Protein AF-B9ET99-F1 (afdb_monomer_lite)

Foldseek 3Di:
DDDDDDDDDDDDDDDDDDDDDDDDDDDDDDDDDDDDDDDPPPDPPPCPPPPPVPDDDLPQPPVPDPVSPSDPVVVVVVCVVVVVVVVVVCVVCVPDPDDPPNPDPDD

Sequence (107 aa):
MATVSAAAATSVVARAVLAGPLGLPQMRARRSERGAGASLLAMAATAAPAMALVDERMSTEGTGLSLGLSNNLLGWILLGVFGLIWSLYTIYTSDLEEDEESGGLSL

InterPro domains:
  IPR009806 Photosystem II PsbW, class 2 [PF07123] (29-107)
  IPR009806 Photosystem II PsbW, class 2 [PTHR34552] (1-107)

Secondary structure (DSSP, 8-state):
--------------PPP----------------------SSSSSSS-------SS-----TTS--TTS--SHHHHHHHHHHHHHHHHHHHHHHTT----TTTTS---

Radius of gyration: 34.85 Å; chains: 1; bounding box: 58×62×95 Å

pLDDT: mean 70.31, std 21.99, range [37.91, 98.44]

Structure (mmCIF, N/CA/C/O backbone):
data_AF-B9ET99-F1
#
_entry.id   AF-B9ET99-F1
#
loop_
_atom_site.group_PDB
_atom_site.id
_atom_site.type_symbol
_atom_site.label_atom_id
_atom_site.label_alt_id
_atom_site.label_comp_id
_atom_site.label_asym_id
_atom_site.label_entity_id
_atom_site.label_seq_id
_atom_site.pdbx_PDB_ins_code
_atom_site.Cartn_x
_atom_site.Cartn_y
_atom_site.Cartn_z
_atom_site.occupancy
_atom_site.B_iso_or_equiv
_atom_site.auth_seq_id
_atom_site.auth_comp_id
_atom_site.auth_asym_id
_atom_site.auth_atom_id
_atom_site.pdbx_PDB_model_num
ATOM 1 N N . MET A 1 1 ? 24.031 -36.444 12.826 1.00 43.78 1 MET A N 1
ATOM 2 C CA . MET A 1 1 ? 24.641 -35.887 14.053 1.00 43.78 1 MET A CA 1
ATOM 3 C C . MET A 1 1 ? 23.670 -34.855 14.612 1.00 43.78 1 MET A C 1
ATOM 5 O O . MET A 1 1 ? 23.107 -34.109 13.825 1.00 43.78 1 MET A O 1
ATOM 9 N N . ALA A 1 2 ? 23.358 -34.949 15.903 1.00 39.81 2 ALA A N 1
ATOM 10 C CA . ALA A 1 2 ? 22.132 -34.458 16.536 1.00 39.81 2 ALA A CA 1
ATOM 11 C C . ALA A 1 2 ? 22.019 -32.927 16.726 1.00 39.81 2 ALA A C 1
ATOM 13 O O . ALA A 1 2 ? 23.005 -32.200 16.735 1.00 39.81 2 ALA A O 1
ATOM 14 N N . THR A 1 3 ? 20.762 -32.511 16.890 1.00 57.69 3 THR A N 1
ATOM 15 C CA . THR A 1 3 ? 20.167 -31.204 17.234 1.00 57.69 3 THR A CA 1
ATOM 16 C C . THR A 1 3 ? 20.592 -30.621 18.592 1.00 57.69 3 THR A C 1
ATOM 18 O O . THR A 1 3 ? 21.038 -31.398 19.429 1.00 57.69 3 THR A O 1
ATOM 21 N N . VAL A 1 4 ? 20.313 -29.315 18.818 1.00 48.75 4 VAL A N 1
ATOM 22 C CA . VAL A 1 4 ? 19.882 -28.595 20.070 1.00 48.75 4 VAL A CA 1
ATOM 23 C C . VAL A 1 4 ? 20.359 -27.121 19.948 1.00 48.75 4 VAL A C 1
ATOM 25 O O . VAL A 1 4 ? 21.549 -26.894 19.789 1.00 48.75 4 VAL A O 1
ATOM 28 N N . SER A 1 5 ? 19.533 -26.084 19.726 1.00 45.53 5 SER A N 1
ATOM 29 C CA . SER A 1 5 ? 18.486 -25.421 20.545 1.00 45.53 5 SER A CA 1
ATOM 30 C C . SER A 1 5 ? 18.963 -24.804 21.873 1.00 45.53 5 SER A C 1
ATOM 32 O O . SER A 1 5 ? 19.433 -25.531 22.736 1.00 45.53 5 SER A O 1
ATOM 34 N N . ALA A 1 6 ? 18.763 -23.487 22.051 1.00 44.19 6 ALA A N 1
ATOM 35 C CA . ALA A 1 6 ? 18.093 -22.849 23.205 1.00 44.19 6 ALA A CA 1
ATOM 36 C C . ALA A 1 6 ? 18.613 -21.425 23.494 1.00 44.19 6 ALA A C 1
ATOM 38 O O . ALA A 1 6 ? 19.805 -21.184 23.667 1.00 44.19 6 ALA A O 1
ATOM 39 N N . ALA A 1 7 ? 17.658 -20.498 23.587 1.00 43.66 7 ALA A N 1
ATOM 40 C CA . ALA A 1 7 ? 17.805 -19.124 24.041 1.00 43.66 7 ALA A CA 1
ATOM 41 C C . ALA A 1 7 ? 18.218 -19.052 25.523 1.00 43.66 7 ALA A C 1
ATOM 43 O O . ALA A 1 7 ? 17.613 -19.705 26.372 1.00 43.66 7 ALA A O 1
ATOM 44 N N . ALA A 1 8 ? 19.207 -18.215 25.841 1.00 40.66 8 ALA A N 1
ATOM 45 C CA . ALA A 1 8 ? 19.615 -17.930 27.212 1.00 40.66 8 ALA A CA 1
ATOM 46 C C . ALA A 1 8 ? 19.032 -16.581 27.662 1.00 40.66 8 ALA A C 1
ATOM 48 O O . ALA A 1 8 ? 19.544 -15.518 27.320 1.00 40.66 8 ALA A O 1
ATOM 49 N N . ALA A 1 9 ? 17.944 -16.643 28.430 1.00 38.97 9 ALA A N 1
ATOM 50 C CA . ALA A 1 9 ? 17.469 -15.550 29.267 1.00 38.97 9 ALA A CA 1
ATOM 51 C C . ALA A 1 9 ? 18.185 -15.642 30.623 1.00 38.97 9 ALA A C 1
ATOM 53 O O . ALA A 1 9 ? 17.994 -16.603 31.367 1.00 38.97 9 ALA A O 1
ATOM 54 N N . THR A 1 10 ? 19.026 -14.664 30.948 1.00 52.84 10 THR A N 1
ATOM 55 C CA . THR A 1 10 ? 19.772 -14.620 32.212 1.00 52.84 10 THR A CA 1
ATOM 56 C C . THR A 1 10 ? 19.092 -13.657 33.180 1.00 52.84 10 THR A C 1
ATOM 58 O O . THR A 1 10 ? 19.251 -12.443 33.093 1.00 52.84 10 THR A O 1
ATOM 61 N N . SER A 1 11 ? 18.328 -14.196 34.132 1.00 45.91 11 SER A N 1
ATOM 62 C CA . SER A 1 11 ? 17.857 -13.456 35.305 1.00 45.91 11 SER A CA 1
ATOM 63 C C . SER A 1 11 ? 18.960 -13.424 36.366 1.00 45.91 11 SER A C 1
ATOM 65 O O . SER A 1 11 ? 19.305 -14.458 36.943 1.00 45.91 11 SER A O 1
ATOM 67 N N . VAL A 1 12 ? 19.515 -12.242 36.632 1.00 37.97 12 VAL A N 1
ATOM 68 C CA . VAL A 1 12 ? 20.505 -12.022 37.695 1.00 37.97 12 VAL A CA 1
ATOM 69 C C . VAL A 1 12 ? 19.782 -11.918 39.039 1.00 37.97 12 VAL A C 1
ATOM 71 O O . VAL A 1 12 ? 19.163 -10.906 39.351 1.00 37.97 12 VAL A O 1
ATOM 74 N N . VAL A 1 13 ? 19.877 -12.973 39.849 1.00 45.81 13 VAL A N 1
ATOM 75 C CA . VAL A 1 13 ? 19.572 -12.945 41.285 1.00 45.81 13 VAL A CA 1
ATOM 76 C C . VAL A 1 13 ? 20.905 -12.972 42.025 1.00 45.81 13 VAL A C 1
ATOM 78 O O . VAL A 1 13 ? 21.536 -14.020 42.137 1.00 45.81 13 VAL A O 1
ATOM 81 N N . ALA A 1 14 ? 21.348 -11.820 42.530 1.00 37.91 14 ALA A N 1
ATOM 82 C CA . ALA A 1 14 ? 22.519 -11.733 43.396 1.00 37.91 14 ALA A CA 1
ATOM 83 C C . ALA A 1 14 ? 22.072 -11.486 44.842 1.00 37.91 14 ALA A C 1
ATOM 85 O O . ALA A 1 14 ? 21.557 -10.426 45.195 1.00 37.91 14 ALA A O 1
ATOM 86 N N . ARG A 1 15 ? 22.247 -12.528 45.661 1.00 45.78 15 ARG A N 1
ATOM 87 C CA . ARG A 1 15 ? 22.004 -12.570 47.107 1.00 45.78 15 ARG A CA 1
ATOM 88 C C . ARG A 1 15 ? 22.866 -11.543 47.842 1.00 45.78 15 ARG A C 1
ATOM 90 O O . ARG A 1 15 ? 24.087 -11.566 47.720 1.00 45.78 15 ARG A O 1
ATOM 97 N N . ALA A 1 16 ? 22.240 -10.761 48.718 1.00 41.75 16 ALA A N 1
ATOM 98 C CA . ALA A 1 16 ? 22.943 -10.056 49.781 1.00 41.75 16 ALA A CA 1
ATOM 99 C C . ALA A 1 16 ? 23.375 -11.058 50.869 1.00 41.75 16 ALA A C 1
ATOM 101 O O . ALA A 1 16 ? 22.551 -11.759 51.462 1.00 41.75 16 ALA A O 1
ATOM 102 N N . VAL A 1 17 ? 24.685 -11.145 51.086 1.00 44.88 17 VAL A N 1
ATOM 103 C CA . VAL A 1 17 ? 25.338 -11.868 52.181 1.00 44.88 17 VAL A CA 1
ATOM 104 C C . VAL A 1 17 ? 25.431 -10.923 53.374 1.00 44.88 17 VAL A C 1
ATOM 106 O O . VAL A 1 17 ? 26.072 -9.884 53.267 1.00 44.88 17 VAL A O 1
ATOM 109 N N . LEU A 1 18 ? 24.845 -11.293 54.514 1.00 51.66 18 LEU A N 1
ATOM 110 C CA . LEU A 1 18 ? 25.188 -10.704 55.809 1.00 51.66 18 LEU A CA 1
ATOM 111 C C . LEU A 1 18 ? 25.399 -11.825 56.833 1.00 51.66 18 LEU A C 1
ATOM 113 O O . LEU A 1 18 ? 24.588 -12.740 56.965 1.00 51.66 18 LEU A O 1
ATOM 117 N N . ALA A 1 19 ? 26.571 -11.756 57.459 1.00 41.91 19 ALA A N 1
ATOM 118 C CA . ALA A 1 19 ? 27.197 -12.739 58.330 1.00 41.91 19 ALA A CA 1
ATOM 119 C C . ALA A 1 19 ? 26.473 -12.924 59.683 1.00 41.91 19 ALA A C 1
ATOM 121 O O . ALA A 1 19 ? 25.719 -12.056 60.114 1.00 41.91 19 ALA A O 1
ATOM 122 N N . GLY A 1 20 ? 26.706 -14.078 60.327 1.00 46.44 20 GLY A N 1
ATOM 123 C CA . GLY A 1 20 ? 26.105 -14.506 61.608 1.00 46.44 20 GLY A CA 1
ATOM 124 C C . GLY A 1 20 ? 26.551 -13.699 62.849 1.00 46.44 20 GLY A C 1
ATOM 125 O O . GLY A 1 20 ? 27.263 -12.711 62.680 1.00 46.44 20 GLY A O 1
ATOM 126 N N . PRO A 1 21 ? 26.192 -14.104 64.096 1.00 48.25 21 PRO A N 1
ATOM 127 C CA . PRO A 1 21 ? 26.358 -15.484 64.580 1.00 48.25 21 PRO A CA 1
ATOM 128 C C . PRO A 1 21 ? 25.245 -16.041 65.516 1.00 48.25 21 PRO A C 1
ATOM 130 O O . PRO A 1 21 ? 24.366 -15.331 65.984 1.00 48.25 21 PRO A O 1
ATOM 133 N N . LEU A 1 22 ? 25.356 -17.349 65.787 1.00 43.88 22 LEU A N 1
ATOM 134 C CA . LEU A 1 22 ? 24.988 -18.086 67.012 1.00 43.88 22 LEU A CA 1
ATOM 135 C C . LEU A 1 22 ? 23.551 -18.009 67.594 1.00 43.88 22 LEU A C 1
ATOM 137 O O . LEU A 1 22 ? 23.201 -17.091 68.321 1.00 43.88 22 LEU A O 1
ATOM 141 N N . GLY A 1 23 ? 22.824 -19.127 67.459 1.00 42.66 23 GLY A N 1
ATOM 142 C CA . GLY A 1 23 ? 22.049 -19.719 68.562 1.00 42.66 23 GLY A CA 1
ATOM 143 C C . GLY A 1 23 ? 20.631 -19.193 68.844 1.00 42.66 23 GLY A C 1
ATOM 144 O O . GLY A 1 23 ? 20.453 -18.070 69.292 1.00 42.66 23 GLY A O 1
ATOM 145 N N . LEU A 1 24 ? 19.669 -20.129 68.751 1.00 51.62 24 LEU A N 1
ATOM 146 C CA . LEU A 1 24 ? 18.295 -20.179 69.305 1.00 51.62 24 LEU A CA 1
ATOM 147 C C . LEU A 1 24 ? 17.142 -20.019 68.282 1.00 51.62 24 LEU A C 1
ATOM 149 O O . LEU A 1 24 ? 17.051 -19.002 67.594 1.00 51.62 24 LEU A O 1
ATOM 153 N N . PRO A 1 25 ? 16.214 -21.001 68.191 1.00 43.38 25 PRO A N 1
ATOM 154 C CA . PRO A 1 25 ? 15.041 -20.917 67.328 1.00 43.38 25 PRO A CA 1
ATOM 155 C C . PRO A 1 25 ? 13.974 -20.029 67.984 1.00 43.38 25 PRO A C 1
ATOM 157 O O . PRO A 1 25 ? 13.319 -20.434 68.940 1.00 43.38 25 PRO A O 1
ATOM 160 N N . GLN A 1 26 ? 13.784 -18.814 67.468 1.00 47.97 26 GLN A N 1
ATOM 161 C CA . GLN A 1 26 ? 12.713 -17.918 67.909 1.00 47.97 26 GLN A CA 1
ATOM 162 C C . GLN A 1 26 ? 11.495 -18.058 66.991 1.00 47.97 26 GLN A C 1
ATOM 164 O O . GLN A 1 26 ? 11.540 -17.716 65.807 1.00 47.97 26 GLN A O 1
ATOM 169 N N . MET A 1 27 ? 10.406 -18.582 67.563 1.00 43.25 27 MET A N 1
ATOM 170 C CA . MET A 1 27 ? 9.057 -18.624 66.994 1.00 43.25 27 MET A CA 1
ATOM 171 C C . MET A 1 27 ? 8.716 -17.322 66.256 1.00 43.25 27 MET A C 1
ATOM 173 O O . MET A 1 27 ? 8.600 -16.265 66.876 1.00 43.25 27 MET A O 1
ATOM 177 N N . ARG A 1 28 ? 8.463 -17.394 64.943 1.00 46.25 28 ARG A N 1
ATOM 178 C CA . ARG A 1 28 ? 7.853 -16.283 64.204 1.00 46.25 28 ARG A CA 1
ATOM 179 C C . ARG A 1 28 ? 6.369 -16.558 64.021 1.00 46.25 28 ARG A C 1
ATOM 181 O O . ARG A 1 28 ? 5.964 -17.384 63.207 1.00 46.25 28 ARG A O 1
ATOM 188 N N . ALA A 1 29 ? 5.586 -15.854 64.832 1.00 42.78 29 ALA A N 1
ATOM 189 C CA . ALA A 1 29 ? 4.138 -15.780 64.784 1.00 42.78 29 ALA A CA 1
ATOM 190 C C . ALA A 1 29 ? 3.640 -15.624 63.339 1.00 42.78 29 ALA A C 1
ATOM 192 O O . ALA A 1 29 ? 3.978 -14.666 62.637 1.00 42.78 29 ALA A O 1
ATOM 193 N N . ARG A 1 30 ? 2.818 -16.577 62.897 1.00 47.94 30 ARG A N 1
ATOM 194 C CA . ARG A 1 30 ? 2.096 -16.502 61.630 1.00 47.94 30 ARG A CA 1
ATOM 195 C C . ARG A 1 30 ? 0.998 -15.452 61.809 1.00 47.94 30 ARG A C 1
ATOM 197 O O . ARG A 1 30 ? -0.031 -15.726 62.420 1.00 47.94 30 ARG A O 1
ATOM 204 N N . ARG A 1 31 ? 1.234 -14.230 61.328 1.00 48.19 31 ARG A N 1
ATOM 205 C CA . ARG A 1 31 ? 0.194 -13.200 61.234 1.00 48.19 31 ARG A CA 1
ATOM 206 C C . ARG A 1 31 ? -0.906 -13.726 60.310 1.00 48.19 31 ARG A C 1
ATOM 208 O O . ARG A 1 31 ? -0.699 -13.905 59.114 1.00 48.19 31 ARG A O 1
ATOM 215 N N . SER A 1 32 ? -2.044 -14.034 60.916 1.00 51.34 32 SER A N 1
ATOM 216 C CA . SER A 1 32 ? -3.321 -14.264 60.256 1.00 51.34 32 SER A CA 1
ATOM 217 C C . SER A 1 32 ? -3.909 -12.906 59.900 1.00 51.34 32 SER A C 1
ATOM 219 O O . SER A 1 32 ? -4.328 -12.188 60.804 1.00 51.34 32 SER A O 1
ATOM 221 N N . GLU A 1 33 ? -4.014 -12.588 58.614 1.00 49.16 33 GLU A N 1
ATOM 222 C CA . GLU A 1 33 ? -4.974 -11.589 58.148 1.00 49.16 33 GLU A CA 1
ATOM 223 C C . GLU A 1 33 ? -5.958 -12.271 57.198 1.00 49.16 33 GLU A C 1
ATOM 225 O O . GLU A 1 33 ? -5.611 -12.865 56.178 1.00 49.16 33 GLU A O 1
ATOM 230 N N . ARG A 1 34 ? -7.198 -12.289 57.685 1.00 43.66 34 ARG A N 1
ATOM 231 C CA . ARG A 1 34 ? -8.397 -12.843 57.079 1.00 43.66 34 ARG A CA 1
ATOM 232 C C . ARG A 1 34 ? -8.831 -11.951 55.918 1.00 43.66 34 ARG A C 1
ATOM 234 O O . ARG A 1 34 ? -8.760 -10.737 56.027 1.00 43.66 34 ARG A O 1
ATOM 241 N N . GLY A 1 35 ? -9.373 -12.591 54.887 1.00 45.88 35 GLY A N 1
ATOM 242 C CA . GLY A 1 35 ? -10.593 -12.173 54.194 1.00 45.88 35 GLY A CA 1
ATOM 243 C C . GLY A 1 35 ? -10.752 -10.700 53.809 1.00 45.88 35 GLY A C 1
ATOM 244 O O . GLY A 1 35 ? -11.302 -9.913 54.567 1.00 45.88 35 GLY A O 1
ATOM 245 N N . ALA A 1 36 ? -10.471 -10.413 52.545 1.00 49.44 36 ALA A N 1
ATOM 246 C CA . ALA A 1 36 ? -11.318 -9.567 51.709 1.00 49.44 36 ALA A CA 1
ATOM 247 C C . ALA A 1 36 ? -11.420 -10.327 50.377 1.00 49.44 36 ALA A C 1
ATOM 249 O O . ALA A 1 36 ? -10.491 -10.352 49.583 1.00 49.44 36 ALA A O 1
ATOM 250 N N . GLY A 1 37 ? -12.403 -11.206 50.208 1.00 46.53 37 GLY A N 1
ATOM 251 C CA . GLY A 1 37 ? -13.799 -10.795 50.185 1.00 46.53 37 GLY A CA 1
ATOM 252 C C . GLY A 1 37 ? -14.094 -10.438 48.738 1.00 46.53 37 GLY A C 1
ATOM 253 O O . GLY A 1 37 ? -13.862 -9.318 48.304 1.00 46.53 37 GLY A O 1
ATOM 254 N N . ALA A 1 38 ? -14.481 -11.459 47.985 1.00 53.22 38 ALA A N 1
ATOM 255 C CA . ALA A 1 38 ? -14.889 -11.373 46.600 1.00 53.22 38 ALA A CA 1
ATOM 256 C C . ALA A 1 38 ? -16.033 -10.360 46.436 1.00 53.22 38 ALA A C 1
ATOM 258 O O . ALA A 1 38 ? -17.164 -10.651 46.813 1.00 53.22 38 ALA A O 1
ATOM 259 N N . SER A 1 39 ? -15.753 -9.184 45.870 1.00 56.03 39 SER A N 1
ATOM 260 C CA . SER A 1 39 ? -16.806 -8.220 45.509 1.00 56.03 39 SER A CA 1
ATOM 261 C C . SER A 1 39 ? -16.335 -7.132 44.532 1.00 56.03 39 SER A C 1
ATOM 263 O O . SER A 1 39 ? -16.611 -5.953 44.712 1.00 56.03 39 SER A O 1
ATOM 265 N N . LEU A 1 40 ? -15.674 -7.530 43.437 1.00 53.69 40 LEU A N 1
ATOM 266 C CA . LEU A 1 40 ? -15.551 -6.695 42.222 1.00 53.69 40 LEU A CA 1
ATOM 267 C C . LEU A 1 40 ? -16.312 -7.273 41.013 1.00 53.69 40 LEU A C 1
ATOM 269 O O . LEU A 1 40 ? -16.198 -6.766 39.904 1.00 53.69 40 LEU A O 1
ATOM 273 N N . LEU A 1 41 ? -17.122 -8.319 41.212 1.00 57.09 41 LEU A N 1
ATOM 274 C CA . LEU A 1 41 ? -17.884 -8.981 40.141 1.00 57.09 41 LEU A CA 1
ATOM 275 C C . LEU A 1 41 ? -19.302 -8.416 39.936 1.00 57.09 41 LEU A C 1
ATOM 277 O O . LEU A 1 41 ? -20.099 -9.011 39.219 1.00 57.09 41 LEU A O 1
ATOM 281 N N . ALA A 1 42 ? -19.634 -7.277 40.545 1.00 57.72 42 ALA A N 1
ATOM 282 C CA . ALA A 1 42 ? -21.004 -6.770 40.587 1.00 57.72 42 ALA A CA 1
ATOM 283 C C . ALA A 1 42 ? -21.140 -5.330 40.064 1.00 57.72 42 ALA A C 1
ATOM 285 O O . ALA A 1 42 ? -21.691 -4.503 40.774 1.00 57.72 42 ALA A O 1
ATOM 286 N N . MET A 1 43 ? -20.641 -5.016 38.855 1.00 56.06 43 MET A N 1
ATOM 287 C CA . MET A 1 43 ? -21.217 -3.933 38.017 1.00 56.06 43 MET A CA 1
ATOM 288 C C . MET A 1 43 ? -20.726 -3.907 36.552 1.00 56.06 43 MET A C 1
ATOM 290 O O . MET A 1 43 ? -20.614 -2.843 35.957 1.00 56.06 43 MET A O 1
ATOM 294 N N . ALA A 1 44 ? -20.421 -5.049 35.930 1.00 52.53 44 ALA A N 1
ATOM 295 C CA . ALA A 1 44 ? -20.115 -5.082 34.488 1.00 52.53 44 ALA A CA 1
ATOM 296 C C . ALA A 1 44 ? -21.323 -5.500 33.621 1.00 52.53 44 ALA A C 1
ATOM 298 O O . ALA A 1 44 ? -21.174 -5.732 32.428 1.00 52.53 44 ALA A O 1
ATOM 299 N N . ALA A 1 45 ? -22.516 -5.624 34.217 1.00 57.91 45 ALA A N 1
ATOM 300 C CA . ALA A 1 45 ? -23.690 -6.240 33.589 1.00 57.91 45 ALA A CA 1
ATOM 301 C C . ALA A 1 45 ? -24.897 -5.292 33.411 1.00 57.91 45 ALA A C 1
ATOM 303 O O . ALA A 1 45 ? -26.018 -5.762 33.254 1.00 57.91 45 ALA A O 1
ATOM 304 N N . THR A 1 46 ? -24.707 -3.967 33.450 1.00 55.62 46 THR A N 1
ATOM 305 C CA . THR A 1 46 ? -25.814 -2.984 33.353 1.00 55.62 46 THR A CA 1
ATOM 306 C C . THR A 1 46 ? -25.713 -2.017 32.176 1.00 55.62 46 THR A C 1
ATOM 308 O O . THR A 1 46 ? -26.484 -1.068 32.087 1.00 55.62 46 THR A O 1
ATOM 311 N N . ALA A 1 47 ? -24.830 -2.292 31.222 1.00 56.81 47 ALA A N 1
ATOM 312 C CA . ALA A 1 47 ? -24.838 -1.634 29.922 1.00 56.81 47 ALA A CA 1
ATOM 313 C C . ALA A 1 47 ? -24.750 -2.695 28.825 1.00 56.81 47 ALA A C 1
ATOM 315 O O . ALA A 1 47 ? -23.829 -2.693 28.018 1.00 56.81 47 ALA A O 1
ATOM 316 N N . ALA A 1 48 ? -25.692 -3.642 28.810 1.00 56.62 48 ALA A N 1
ATOM 317 C CA . ALA A 1 48 ? -26.008 -4.273 27.539 1.00 56.62 48 ALA A CA 1
ATOM 318 C C . ALA A 1 48 ? -26.630 -3.156 26.688 1.00 56.62 48 ALA A C 1
ATOM 320 O O . ALA A 1 48 ? -27.709 -2.677 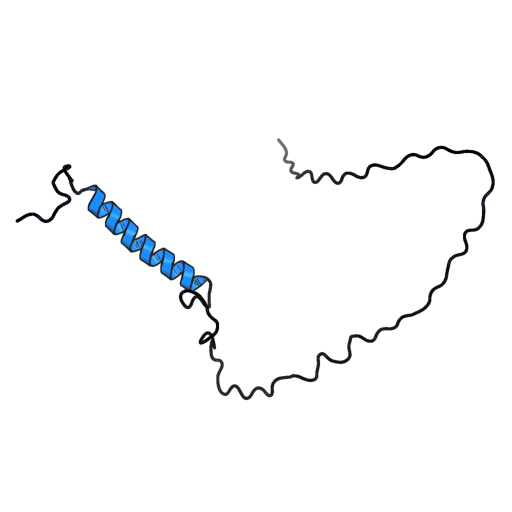27.059 1.00 56.62 48 ALA A O 1
ATOM 321 N N . PRO A 1 49 ? -25.959 -2.656 25.632 1.00 62.28 49 PRO A N 1
ATOM 322 C CA . PRO A 1 49 ? -26.605 -1.714 24.740 1.00 62.28 49 PRO A CA 1
ATOM 323 C C . PRO A 1 49 ? -27.873 -2.408 24.254 1.00 62.28 49 PRO A C 1
ATOM 325 O O . PRO A 1 49 ? -27.825 -3.556 23.809 1.00 62.28 49 PRO A O 1
ATOM 328 N N . ALA A 1 50 ? -29.023 -1.753 24.397 1.00 57.19 50 ALA A N 1
ATOM 329 C CA . ALA A 1 50 ? -30.199 -2.171 23.661 1.00 57.19 50 ALA A CA 1
ATOM 330 C C . ALA A 1 50 ? -29.781 -2.136 22.185 1.00 57.19 50 ALA A C 1
ATOM 332 O O . ALA A 1 50 ? -29.544 -1.056 21.645 1.00 57.19 50 ALA A O 1
ATOM 333 N N . MET A 1 51 ? -29.562 -3.313 21.590 1.00 60.28 51 MET A N 1
ATOM 334 C CA . MET A 1 51 ? -29.089 -3.499 20.218 1.00 60.28 51 MET A CA 1
ATOM 335 C C . MET A 1 51 ? -30.196 -3.049 19.263 1.00 60.28 51 MET A C 1
ATOM 337 O O . MET A 1 51 ? -30.917 -3.849 18.683 1.00 60.28 51 MET A O 1
ATOM 341 N N . ALA A 1 52 ? -30.363 -1.737 19.154 1.00 64.38 52 ALA A N 1
ATOM 342 C CA . ALA A 1 52 ? -31.161 -1.058 18.148 1.00 64.38 52 ALA A CA 1
ATOM 343 C C . ALA A 1 52 ? -30.271 -0.673 16.955 1.00 64.38 52 ALA A C 1
ATOM 345 O O . ALA A 1 52 ? -30.456 0.374 16.336 1.00 64.38 52 ALA A O 1
ATOM 346 N N . LEU A 1 53 ? -29.260 -1.492 16.654 1.00 63.31 53 LEU A N 1
ATOM 347 C CA . LEU A 1 53 ? -28.540 -1.403 15.395 1.00 63.31 53 LEU A CA 1
ATOM 348 C C . LEU A 1 53 ? -29.370 -2.196 14.394 1.00 63.31 53 LEU A C 1
ATOM 350 O O . LEU A 1 53 ? -29.301 -3.418 14.346 1.00 63.31 53 LEU A O 1
ATOM 354 N N . VAL A 1 54 ? -30.233 -1.482 13.669 1.00 77.88 54 VAL A N 1
ATOM 355 C CA . VAL A 1 54 ? -31.021 -2.041 12.559 1.00 77.88 54 VAL A CA 1
ATOM 356 C C . VAL A 1 54 ? -30.102 -2.730 11.540 1.00 77.88 54 VAL A C 1
ATOM 358 O O . VAL A 1 54 ? -30.517 -3.721 10.953 1.00 77.88 54 VAL A O 1
ATOM 361 N N . ASP A 1 55 ? -28.849 -2.267 11.424 1.00 88.50 55 ASP A N 1
ATOM 362 C CA . ASP A 1 55 ? -27.791 -2.867 10.612 1.00 88.50 55 ASP A CA 1
ATOM 363 C C . ASP A 1 55 ? -26.417 -2.797 11.299 1.00 88.50 55 ASP A C 1
ATOM 365 O O . ASP A 1 55 ? -26.098 -1.844 12.022 1.00 88.50 55 ASP A O 1
ATOM 369 N N . GLU A 1 56 ? -25.558 -3.766 10.979 1.00 88.31 56 GLU A N 1
ATOM 370 C CA . GLU A 1 56 ? -24.134 -3.734 11.307 1.00 88.31 56 GLU A CA 1
ATOM 371 C C . GLU A 1 56 ? -23.404 -2.775 10.349 1.00 88.31 56 GLU A C 1
ATOM 373 O O . GLU A 1 56 ? -23.167 -3.078 9.177 1.00 88.31 56 GLU A O 1
ATOM 378 N N . ARG A 1 57 ? -23.026 -1.595 10.846 1.00 86.25 57 ARG A N 1
ATOM 379 C CA . ARG A 1 57 ? -22.253 -0.597 10.087 1.00 86.25 57 ARG A CA 1
ATOM 380 C C . ARG A 1 57 ? -20.811 -0.503 10.584 1.00 86.25 57 ARG A C 1
ATOM 382 O O . ARG A 1 57 ? -20.563 -0.479 11.787 1.00 86.25 57 ARG A O 1
ATOM 389 N N . MET A 1 58 ? -19.855 -0.340 9.665 1.00 83.44 58 MET A N 1
ATOM 390 C CA . MET A 1 58 ? -18.419 -0.270 9.997 1.00 83.44 58 MET A CA 1
ATOM 391 C C . MET A 1 58 ? -18.022 0.962 10.842 1.00 83.44 58 MET A C 1
ATOM 393 O O . MET A 1 58 ? -16.963 0.938 11.453 1.00 83.44 58 MET A O 1
ATOM 397 N N . SER A 1 59 ? -18.866 2.004 10.926 1.00 88.81 59 SER A N 1
ATOM 398 C CA . SER A 1 59 ? -18.773 3.144 11.870 1.00 88.81 59 SER A CA 1
ATOM 399 C C . SER A 1 59 ? -17.380 3.776 12.044 1.00 88.81 59 SER A C 1
ATOM 401 O O . SER A 1 59 ? -17.012 4.172 13.148 1.00 88.81 59 SER A O 1
ATOM 403 N N . THR A 1 60 ? -16.584 3.869 10.977 1.00 92.62 60 THR A N 1
ATOM 404 C CA . THR A 1 60 ? -15.216 4.423 11.038 1.00 92.62 60 THR A CA 1
ATOM 405 C C . THR A 1 60 ? -15.135 5.917 10.730 1.00 92.62 60 THR A C 1
ATOM 407 O O . THR A 1 60 ? -14.060 6.510 10.801 1.00 92.62 60 THR A O 1
ATOM 410 N N . GLU A 1 61 ? -16.255 6.553 10.413 1.00 90.00 61 GLU A N 1
ATOM 411 C CA . GLU A 1 61 ? -16.377 8.007 10.307 1.00 90.00 61 GLU A CA 1
ATOM 412 C C . GLU A 1 61 ? -16.122 8.705 11.657 1.00 90.00 61 GLU A C 1
ATOM 414 O O . GLU A 1 61 ? -16.496 8.204 12.713 1.00 90.00 61 GLU A O 1
ATOM 419 N N . GLY A 1 62 ? -15.428 9.848 11.648 1.00 90.69 62 GLY A N 1
ATOM 420 C CA . GLY A 1 62 ? -15.119 10.619 12.866 1.00 90.69 62 GLY A CA 1
ATOM 421 C C . GLY A 1 62 ? -14.081 9.996 13.816 1.00 90.69 62 GLY A C 1
ATOM 422 O O . GLY A 1 62 ? -13.722 10.618 14.810 1.00 90.69 62 GLY A O 1
ATOM 423 N N . THR A 1 63 ? -13.553 8.807 13.506 1.00 89.12 63 THR A N 1
ATOM 424 C CA . THR A 1 63 ? -12.554 8.095 14.335 1.00 89.12 63 THR A CA 1
ATOM 425 C C . THR A 1 63 ? -11.114 8.594 14.173 1.00 89.12 63 THR A C 1
ATOM 427 O O . THR A 1 63 ? -10.241 8.209 14.947 1.00 89.12 63 THR A O 1
ATOM 430 N N . GLY A 1 64 ? -10.841 9.438 13.172 1.00 92.00 64 GLY A N 1
ATOM 431 C CA . GLY A 1 64 ? -9.501 9.981 12.920 1.00 92.00 64 GLY A CA 1
ATOM 432 C C . GLY A 1 64 ? -8.499 8.991 12.306 1.00 92.00 64 GLY A C 1
ATOM 433 O O . GLY A 1 64 ? -7.297 9.240 12.355 1.00 92.00 64 GLY A O 1
ATOM 434 N N . LEU A 1 65 ? -8.962 7.876 11.725 1.00 92.56 65 LEU A N 1
ATOM 435 C CA . LEU A 1 65 ? -8.107 6.926 10.999 1.00 92.56 65 LEU A CA 1
ATOM 436 C C . LEU A 1 65 ? -7.427 7.609 9.800 1.00 92.56 65 LEU A C 1
ATOM 438 O O . LEU A 1 65 ? -8.108 8.108 8.907 1.00 92.56 65 LEU A O 1
ATOM 442 N N . SER A 1 66 ? -6.090 7.590 9.754 1.00 89.06 66 SER A N 1
ATOM 443 C CA . SER A 1 66 ? -5.275 8.464 8.890 1.00 89.06 66 SER A CA 1
ATOM 444 C C . SER A 1 66 ? -5.692 8.500 7.416 1.00 89.06 66 SER A C 1
ATOM 446 O O . SER A 1 66 ? -6.010 9.561 6.896 1.00 89.06 66 SER A O 1
ATOM 448 N N . LEU A 1 67 ? -5.702 7.352 6.738 1.00 91.56 67 LEU A N 1
ATOM 449 C CA . LEU A 1 67 ? -6.133 7.231 5.337 1.00 91.56 67 LEU A CA 1
ATOM 450 C C . LEU A 1 67 ? -7.450 6.448 5.230 1.00 91.56 67 LEU A C 1
ATOM 452 O O . LEU A 1 67 ? -7.691 5.761 4.244 1.00 91.56 67 LEU A O 1
ATOM 456 N N . GLY A 1 68 ? -8.267 6.465 6.290 1.00 93.25 68 GLY A N 1
ATOM 457 C CA . GLY A 1 68 ? -9.463 5.622 6.374 1.00 93.25 68 GLY A CA 1
ATOM 458 C C . GLY A 1 68 ? -9.160 4.123 6.517 1.00 93.25 68 GLY A C 1
ATOM 459 O O . GLY A 1 68 ? -9.983 3.290 6.148 1.00 93.25 68 GLY A O 1
ATOM 460 N N . LEU A 1 69 ? -7.982 3.761 7.042 1.00 94.69 69 LEU A N 1
ATOM 461 C CA . LEU A 1 69 ? -7.537 2.368 7.183 1.00 94.69 69 LEU A CA 1
ATOM 462 C C . LEU A 1 69 ? -8.219 1.664 8.363 1.00 94.69 69 LEU A C 1
ATOM 464 O O . LEU A 1 69 ? -7.619 1.458 9.411 1.00 94.69 69 LEU A O 1
ATOM 468 N N . SER A 1 70 ? -9.474 1.265 8.186 1.00 93.31 70 SER A N 1
ATOM 469 C CA . SER A 1 70 ? -10.238 0.517 9.194 1.00 93.31 70 SER A CA 1
ATOM 470 C C . SER A 1 70 ? -9.834 -0.960 9.315 1.00 93.31 70 SER A C 1
ATOM 472 O O . SER A 1 70 ? -10.247 -1.642 10.251 1.00 93.31 70 SER A O 1
ATOM 474 N N . ASN A 1 71 ? -9.028 -1.466 8.375 1.00 94.75 71 ASN A N 1
ATOM 475 C CA . ASN A 1 71 ? -8.564 -2.850 8.323 1.00 94.75 71 ASN A CA 1
ATOM 476 C C . ASN A 1 71 ? -7.153 -2.919 7.709 1.00 94.75 71 ASN A C 1
ATOM 478 O O . ASN A 1 71 ? -6.851 -2.221 6.741 1.00 94.75 71 ASN A O 1
ATOM 482 N N . ASN A 1 72 ? -6.302 -3.799 8.244 1.00 94.31 72 AS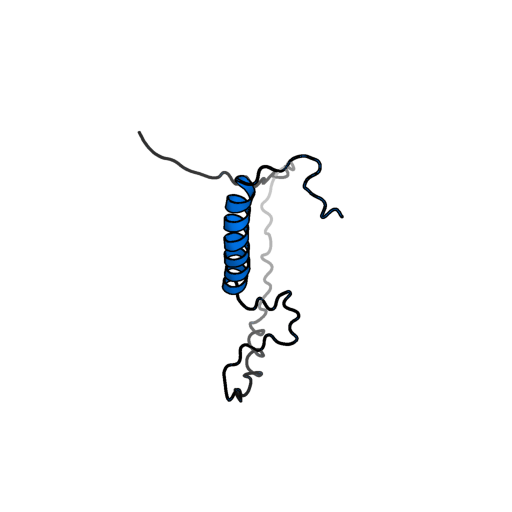N A N 1
ATOM 483 C CA . ASN A 1 72 ? -4.933 -4.033 7.773 1.00 94.31 72 ASN A CA 1
ATOM 484 C C . ASN A 1 72 ? -4.852 -4.341 6.269 1.00 94.31 72 ASN A C 1
ATOM 486 O O . ASN A 1 72 ? -3.904 -3.919 5.609 1.00 94.31 72 ASN A O 1
ATOM 490 N N . LEU A 1 73 ? -5.848 -5.040 5.711 1.00 96.62 73 LEU A N 1
ATOM 491 C CA . LEU A 1 73 ? -5.899 -5.352 4.282 1.00 96.62 73 LEU A CA 1
ATOM 492 C C . LEU A 1 73 ? -5.934 -4.083 3.415 1.00 96.62 73 LEU A C 1
ATOM 494 O O . LEU A 1 73 ? -5.296 -4.061 2.370 1.00 96.62 73 LEU A O 1
ATOM 498 N N . LEU A 1 74 ? -6.608 -3.011 3.853 1.00 96.38 74 LEU A N 1
ATOM 499 C CA . LEU A 1 74 ? -6.648 -1.745 3.106 1.00 96.38 74 LEU A CA 1
ATOM 500 C C . LEU A 1 74 ? -5.252 -1.118 2.999 1.00 96.38 74 LEU A C 1
ATOM 502 O O . LEU A 1 74 ? -4.904 -0.586 1.949 1.00 96.38 74 LEU A O 1
ATOM 506 N N . GLY A 1 75 ? -4.431 -1.228 4.047 1.00 97.25 75 GLY A N 1
ATOM 507 C CA . GLY A 1 75 ? -3.043 -0.763 4.013 1.00 97.25 75 GLY A CA 1
ATOM 508 C C . GLY A 1 75 ? -2.197 -1.561 3.019 1.00 97.25 75 GLY A C 1
ATOM 509 O O . GLY A 1 75 ? -1.439 -0.983 2.244 1.00 97.25 75 GLY A O 1
ATOM 510 N N . TRP A 1 76 ? -2.383 -2.883 2.979 1.00 97.56 76 TRP A N 1
ATOM 511 C CA . TRP A 1 76 ? -1.708 -3.748 2.010 1.00 97.56 76 TRP A CA 1
ATOM 512 C C . TRP A 1 76 ? -2.167 -3.519 0.575 1.00 97.56 76 TRP A C 1
ATOM 514 O O . TRP A 1 76 ? -1.345 -3.601 -0.330 1.00 97.56 76 TRP A O 1
ATOM 524 N N . ILE A 1 77 ? -3.442 -3.198 0.352 1.00 97.44 77 ILE A N 1
ATOM 525 C CA . ILE A 1 77 ? -3.940 -2.812 -0.972 1.00 97.44 77 ILE A CA 1
ATOM 526 C C . ILE A 1 77 ? -3.302 -1.489 -1.400 1.00 97.44 77 ILE A C 1
ATOM 528 O O . ILE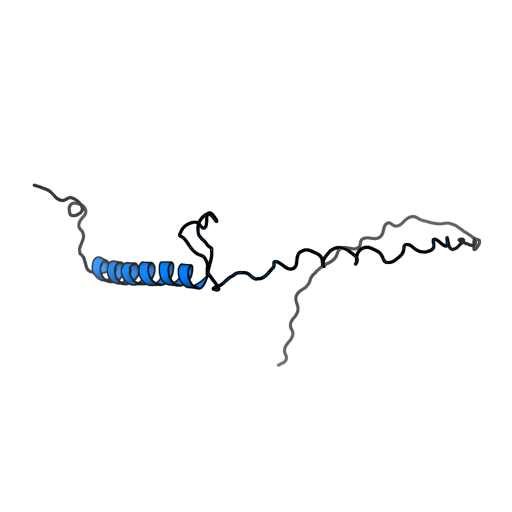 A 1 77 ? -2.825 -1.388 -2.527 1.00 97.44 77 ILE A O 1
ATOM 532 N N . LEU A 1 78 ? -3.237 -0.501 -0.502 1.00 97.44 78 LEU A N 1
ATOM 533 C CA . LEU A 1 78 ? -2.613 0.785 -0.800 1.00 97.44 78 LEU A CA 1
ATOM 534 C C . LEU A 1 78 ? -1.131 0.614 -1.164 1.00 97.44 78 LEU A C 1
ATOM 536 O O . LEU A 1 78 ? -0.702 1.095 -2.210 1.00 97.44 78 LEU A O 1
ATOM 540 N N . LEU A 1 79 ? -0.372 -0.122 -0.346 1.00 97.94 79 LEU A N 1
ATOM 541 C CA . LEU A 1 79 ? 1.035 -0.429 -0.614 1.00 97.94 79 LEU A CA 1
ATOM 542 C C . LEU A 1 79 ? 1.192 -1.271 -1.884 1.00 97.94 79 LEU A C 1
ATOM 544 O O . LEU A 1 79 ? 2.067 -0.990 -2.693 1.00 97.94 79 LEU A O 1
ATOM 548 N N . GLY A 1 80 ? 0.347 -2.283 -2.075 1.00 98.31 80 GLY A N 1
ATOM 549 C CA . GLY A 1 80 ? 0.423 -3.216 -3.193 1.00 98.31 80 GLY A CA 1
ATOM 550 C C . GLY A 1 80 ? 0.159 -2.549 -4.537 1.00 98.31 80 GLY A C 1
ATOM 551 O O . GLY A 1 80 ? 0.935 -2.740 -5.464 1.00 98.31 80 GLY A O 1
ATOM 552 N N . VAL A 1 81 ? -0.887 -1.728 -4.649 1.00 98.38 81 VAL A N 1
ATOM 553 C CA . VAL A 1 81 ? -1.209 -1.024 -5.901 1.00 98.38 81 VAL A CA 1
ATOM 554 C C . VAL A 1 81 ? -0.198 0.085 -6.181 1.00 98.38 81 VAL A C 1
ATOM 556 O O . VAL A 1 81 ? 0.289 0.183 -7.306 1.00 98.38 81 VAL A O 1
ATOM 559 N N . PHE A 1 82 ? 0.162 0.884 -5.170 1.00 98.31 82 PHE A N 1
ATOM 560 C CA . PHE A 1 82 ? 1.204 1.900 -5.324 1.00 98.31 82 PHE A CA 1
ATOM 561 C C . PHE A 1 82 ? 2.535 1.262 -5.733 1.00 98.31 82 PHE A C 1
ATOM 563 O O . PHE A 1 82 ? 3.136 1.677 -6.716 1.00 98.31 82 PHE A O 1
ATOM 570 N N . GLY A 1 83 ? 2.955 0.210 -5.030 1.00 98.44 83 GLY A N 1
ATOM 571 C CA . GLY A 1 83 ? 4.175 -0.536 -5.317 1.00 98.44 83 GLY A CA 1
ATOM 572 C C . GLY A 1 83 ? 4.150 -1.223 -6.680 1.00 98.44 83 GLY A C 1
ATOM 573 O O . GLY A 1 83 ? 5.168 -1.233 -7.362 1.00 98.44 83 GLY A O 1
ATOM 574 N N . LEU A 1 84 ? 2.997 -1.738 -7.117 1.00 98.31 84 LEU A N 1
ATOM 575 C CA . LEU A 1 84 ? 2.833 -2.321 -8.448 1.00 98.31 84 LEU A CA 1
ATOM 576 C C . LEU A 1 84 ? 3.067 -1.268 -9.532 1.00 98.31 84 LEU A C 1
ATOM 578 O O . LEU A 1 84 ? 3.937 -1.460 -10.378 1.00 98.31 84 LEU A O 1
ATOM 582 N N . ILE A 1 85 ? 2.336 -0.150 -9.488 1.00 98.38 85 ILE A N 1
ATOM 583 C CA . ILE A 1 85 ? 2.478 0.925 -10.481 1.00 98.38 85 ILE A CA 1
ATOM 584 C C . ILE A 1 85 ? 3.892 1.501 -10.432 1.00 98.38 85 ILE A C 1
ATOM 586 O O . ILE A 1 85 ? 4.503 1.689 -11.478 1.00 98.38 85 ILE A O 1
ATOM 590 N N . TRP A 1 86 ? 4.433 1.719 -9.233 1.00 98.44 86 TRP A N 1
ATOM 591 C CA . TRP A 1 86 ? 5.799 2.193 -9.047 1.00 98.44 86 TRP A CA 1
ATOM 592 C C . TRP A 1 86 ? 6.825 1.228 -9.645 1.00 98.44 86 TRP A C 1
ATOM 594 O O . TRP A 1 86 ? 7.703 1.674 -10.367 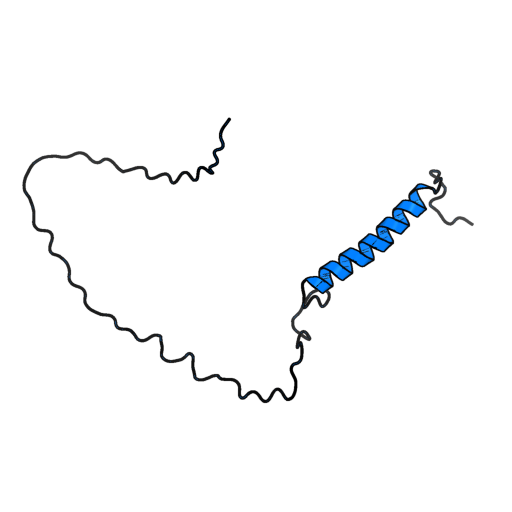1.00 98.44 86 TRP A O 1
ATOM 604 N N . SER A 1 87 ? 6.685 -0.086 -9.445 1.00 98.31 87 SER A N 1
ATOM 605 C CA . SER A 1 87 ? 7.603 -1.068 -10.034 1.00 98.31 87 SER A CA 1
ATOM 606 C C . SER A 1 87 ? 7.544 -1.080 -11.563 1.00 98.31 87 SER A C 1
ATOM 608 O O . SER A 1 87 ? 8.586 -1.100 -12.212 1.00 98.31 87 SER A O 1
ATOM 610 N N . LEU A 1 88 ? 6.340 -1.008 -12.142 1.00 98.00 88 LEU A N 1
ATOM 611 C CA . LEU A 1 88 ? 6.153 -0.926 -13.591 1.00 98.00 88 LEU A CA 1
ATOM 612 C C . LEU A 1 88 ? 6.744 0.368 -14.149 1.00 98.00 88 LEU A C 1
ATOM 614 O O . LEU A 1 88 ? 7.426 0.333 -15.168 1.00 98.00 88 LEU A O 1
ATOM 618 N N . TYR A 1 89 ? 6.525 1.486 -13.456 1.00 96.88 89 TYR A N 1
ATOM 619 C 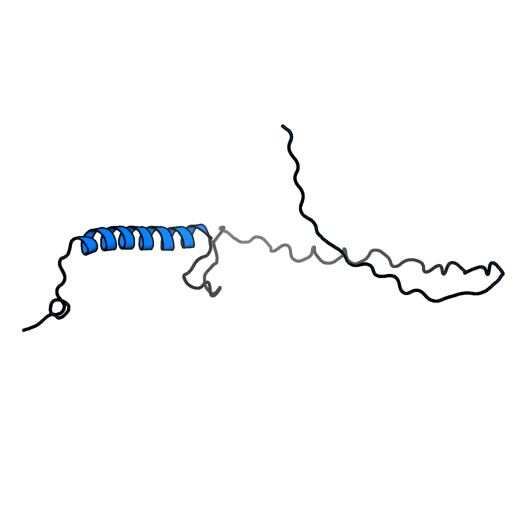CA . TYR A 1 89 ? 7.138 2.768 -13.772 1.00 96.88 89 TYR A CA 1
ATOM 620 C C . TYR A 1 89 ? 8.663 2.677 -13.724 1.00 96.88 89 TYR A C 1
ATOM 622 O O . TYR A 1 89 ? 9.301 3.030 -14.701 1.00 96.88 89 TYR A O 1
ATOM 630 N N . THR A 1 90 ? 9.252 2.138 -12.653 1.00 97.00 90 THR A N 1
ATOM 631 C CA . THR A 1 90 ? 10.708 2.002 -12.525 1.00 97.00 90 THR A CA 1
ATOM 632 C C . THR A 1 90 ? 11.297 1.134 -13.629 1.00 97.00 90 THR A C 1
ATOM 634 O O . THR A 1 90 ? 12.326 1.498 -14.185 1.00 97.00 90 THR A O 1
ATOM 637 N N . ILE A 1 91 ? 10.660 0.011 -13.979 1.00 97.56 91 ILE A N 1
ATOM 638 C CA . ILE A 1 91 ? 11.103 -0.834 -15.100 1.00 97.56 91 ILE A CA 1
ATOM 639 C C . ILE A 1 91 ? 11.054 -0.045 -16.408 1.00 97.56 91 ILE A C 1
ATOM 641 O O . ILE A 1 91 ? 12.023 -0.053 -17.157 1.00 97.56 91 ILE A O 1
ATOM 645 N N . TYR A 1 92 ? 9.947 0.653 -16.660 1.00 95.69 92 TYR A N 1
ATOM 646 C CA . TYR A 1 92 ? 9.777 1.479 -17.850 1.00 95.69 92 TYR A CA 1
ATOM 647 C C . TYR A 1 92 ? 10.831 2.592 -17.936 1.00 95.69 92 TYR A C 1
ATOM 649 O O . TYR A 1 92 ? 11.465 2.752 -18.971 1.00 95.69 92 TYR A O 1
ATOM 657 N N . THR A 1 93 ? 11.068 3.325 -16.847 1.00 93.75 93 THR A N 1
ATOM 658 C CA . THR A 1 93 ? 12.042 4.423 -16.828 1.00 93.75 93 THR A CA 1
ATOM 659 C C . THR A 1 93 ? 13.488 3.948 -16.817 1.00 93.75 93 THR A C 1
ATOM 661 O O . THR A 1 93 ? 14.368 4.724 -17.151 1.00 93.75 93 THR A O 1
ATOM 664 N N . SER A 1 94 ? 13.759 2.692 -16.451 1.00 93.12 94 SER A N 1
ATOM 665 C CA . SER A 1 94 ? 15.123 2.142 -16.483 1.00 93.12 94 SER A CA 1
ATOM 666 C C . SER A 1 94 ? 15.680 1.996 -17.904 1.00 93.12 94 SER A C 1
ATOM 668 O O . SER A 1 94 ? 16.891 1.883 -18.054 1.00 93.12 94 SER A O 1
ATOM 670 N N . ASP A 1 95 ? 14.813 1.961 -18.921 1.00 91.50 95 ASP A N 1
ATOM 671 C CA . ASP A 1 95 ? 15.194 1.902 -20.341 1.00 91.50 95 ASP A CA 1
ATOM 672 C C . ASP A 1 95 ? 15.275 3.298 -20.986 1.00 91.50 95 ASP A C 1
ATOM 674 O O . ASP A 1 95 ? 15.724 3.436 -22.121 1.00 91.50 95 ASP A O 1
ATOM 678 N N . LEU A 1 96 ? 14.846 4.348 -20.276 1.00 89.69 96 LEU A N 1
ATOM 679 C CA . LEU A 1 96 ? 14.962 5.714 -20.772 1.00 89.69 96 LEU A CA 1
ATOM 680 C C . LEU A 1 96 ? 16.412 6.180 -20.626 1.00 89.69 96 LEU A C 1
ATOM 682 O O . LEU A 1 96 ? 16.972 6.204 -19.530 1.00 89.69 96 LEU A O 1
ATOM 686 N N . GLU A 1 97 ? 17.018 6.554 -21.747 1.00 82.38 97 GLU A N 1
ATOM 687 C CA . GLU A 1 97 ? 18.361 7.122 -21.785 1.00 82.38 97 GLU A CA 1
ATOM 688 C C . GLU A 1 97 ? 18.263 8.618 -21.454 1.00 82.38 97 GLU A C 1
ATOM 690 O O . GLU A 1 97 ? 18.010 9.448 -22.323 1.00 82.38 97 GLU A O 1
ATOM 695 N N . GLU A 1 98 ? 18.367 8.948 -20.165 1.00 83.12 98 GLU A N 1
ATOM 696 C CA . GLU A 1 98 ? 18.360 10.331 -19.684 1.00 83.12 98 GLU A CA 1
ATOM 697 C C . GLU A 1 98 ? 19.791 10.889 -19.643 1.00 83.12 98 GLU A C 1
ATOM 699 O O . GLU A 1 98 ? 20.648 10.418 -18.892 1.00 83.12 98 GLU A O 1
ATOM 704 N N . ASP A 1 99 ? 20.052 11.911 -20.453 1.00 80.00 99 ASP A N 1
ATOM 705 C CA . ASP A 1 99 ? 21.224 12.778 -20.379 1.00 80.00 99 ASP A CA 1
ATOM 706 C C . ASP A 1 99 ? 20.974 13.974 -19.440 1.00 80.00 99 ASP A C 1
ATOM 708 O O . ASP A 1 99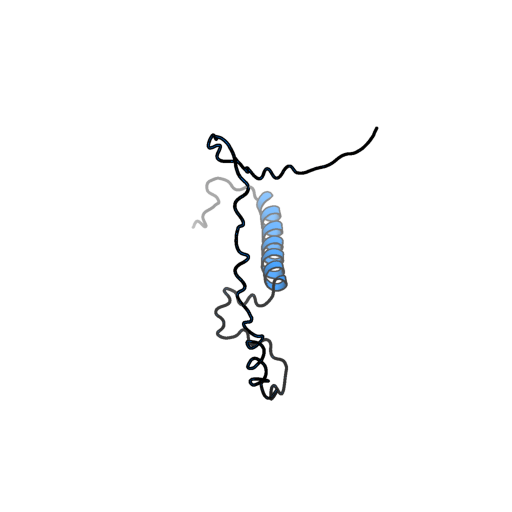 ? 19.834 14.354 -19.174 1.00 80.00 99 ASP A O 1
ATOM 712 N N . GLU A 1 100 ? 22.046 14.575 -18.909 1.00 77.94 100 GLU A N 1
ATOM 713 C CA . GLU A 1 100 ? 21.985 15.556 -17.805 1.00 77.94 100 GLU A CA 1
ATOM 714 C C . GLU A 1 100 ? 21.111 16.799 -18.092 1.00 77.94 100 GLU A C 1
ATOM 716 O O . GLU A 1 100 ? 20.675 17.463 -17.153 1.00 77.94 100 GLU A O 1
ATOM 721 N N . GLU A 1 101 ? 20.814 17.095 -19.363 1.00 78.19 101 GLU A N 1
ATOM 722 C CA . GLU A 1 101 ? 19.974 18.223 -19.798 1.00 78.19 101 GLU A CA 1
ATOM 723 C C . GLU A 1 101 ? 18.499 17.830 -20.061 1.00 78.19 101 GLU A C 1
ATOM 725 O O . GLU A 1 101 ? 17.615 18.687 -20.057 1.00 78.19 101 GLU A O 1
ATOM 730 N N . SER A 1 102 ? 18.183 16.539 -20.230 1.00 77.69 102 SER A N 1
ATOM 731 C CA . SER A 1 102 ? 16.851 16.061 -20.661 1.00 77.69 102 SER A CA 1
ATOM 732 C C . SER A 1 102 ? 15.759 16.107 -19.583 1.00 77.69 102 SER A C 1
ATOM 734 O O . SER A 1 102 ? 14.594 15.818 -19.860 1.00 77.69 102 SER A O 1
ATOM 736 N N . GLY A 1 103 ? 16.087 16.511 -18.353 1.00 80.44 103 GLY A N 1
ATOM 737 C CA . GLY A 1 103 ? 15.117 16.621 -17.256 1.00 80.44 103 GLY A CA 1
ATOM 738 C C . GLY A 1 103 ? 14.162 17.823 -17.354 1.00 80.44 103 GLY A C 1
ATOM 739 O O . GLY A 1 103 ? 13.164 17.872 -16.632 1.00 80.44 103 GLY A O 1
ATOM 740 N N . GLY A 1 104 ? 14.452 18.810 -18.212 1.00 85.31 104 GLY A N 1
ATOM 741 C CA . GLY A 1 104 ? 13.664 20.037 -18.358 1.00 85.31 104 GLY A CA 1
ATOM 742 C C . GLY A 1 104 ? 12.810 20.071 -19.629 1.00 85.31 104 GLY A C 1
ATOM 743 O O . GLY A 1 104 ? 13.320 19.904 -20.731 1.00 85.31 104 GLY A O 1
ATOM 744 N N . LEU A 1 105 ? 11.511 20.378 -19.501 1.00 80.88 105 LEU A N 1
ATOM 745 C CA . LEU A 1 105 ? 10.675 20.762 -20.650 1.00 80.88 105 LEU A CA 1
ATOM 746 C C . LEU A 1 105 ? 11.091 22.166 -21.131 1.00 80.88 105 LEU A C 1
ATOM 748 O O . LEU A 1 105 ? 10.647 23.169 -20.568 1.00 80.88 105 LEU A O 1
ATOM 752 N N . SER A 1 106 ? 11.964 22.231 -22.136 1.00 81.62 106 SER A N 1
ATOM 753 C CA . SER A 1 106 ? 12.493 23.470 -22.726 1.00 81.62 106 SER A CA 1
ATOM 754 C C . SER A 1 106 ? 11.676 23.954 -23.941 1.00 81.62 106 SER A C 1
ATOM 756 O O . SER A 1 106 ? 10.913 23.190 -24.536 1.00 81.62 106 SER A O 1
ATOM 758 N N . LEU A 1 107 ? 11.795 25.253 -24.263 1.00 74.94 107 LEU A N 1
ATOM 759 C CA . LEU A 1 107 ? 11.142 25.946 -25.389 1.00 74.94 107 LEU A CA 1
ATOM 760 C C . LEU A 1 107 ? 12.175 26.352 -26.446 1.00 74.94 107 LEU A C 1
ATOM 762 O O . LEU A 1 107 ? 13.224 26.895 -26.032 1.00 74.94 107 LEU A O 1
#

Organism: Oryza sativa subsp. japonica (NCBI:txid39947)